Protein AF-A0A9D5JE20-F1 (afdb_monomer_lite)

Radius of gyration: 14.02 Å; chains: 1; bounding box: 31×27×41 Å

Structure (mmCIF, N/CA/C/O backbone):
data_AF-A0A9D5JE20-F1
#
_entry.id   AF-A0A9D5JE20-F1
#
loop_
_atom_site.group_PDB
_atom_site.id
_atom_site.type_symbol
_atom_site.label_atom_id
_atom_site.label_alt_id
_atom_site.label_comp_id
_atom_site.label_asym_id
_atom_site.label_entity_id
_atom_site.label_seq_id
_atom_site.pdbx_PDB_ins_code
_atom_site.Cartn_x
_atom_site.Cartn_y
_atom_site.Cartn_z
_atom_site.occupancy
_atom_site.B_iso_or_equiv
_atom_site.auth_seq_id
_atom_site.auth_comp_id
_atom_site.auth_asym_id
_atom_site.auth_atom_id
_atom_site.pdbx_PDB_model_num
ATOM 1 N N . MET A 1 1 ? -8.368 9.861 -10.298 1.00 52.34 1 MET A N 1
ATOM 2 C CA . MET A 1 1 ? -6.968 9.833 -9.808 1.00 52.34 1 MET A CA 1
ATOM 3 C C . MET A 1 1 ? -6.743 10.615 -8.510 1.00 52.34 1 MET A C 1
ATOM 5 O O . MET A 1 1 ? -5.840 10.242 -7.779 1.00 52.34 1 MET A O 1
ATOM 9 N N . THR A 1 2 ? -7.533 11.644 -8.174 1.00 64.75 2 THR A N 1
ATOM 10 C CA . THR A 1 2 ? -7.307 12.482 -6.972 1.00 64.75 2 THR A CA 1
ATOM 11 C C . THR A 1 2 ? -7.477 11.729 -5.647 1.00 64.75 2 THR A C 1
ATOM 13 O O . THR A 1 2 ? -6.637 11.844 -4.769 1.00 64.75 2 THR A O 1
ATOM 16 N N . ALA A 1 3 ? -8.503 10.876 -5.529 1.00 75.56 3 ALA A N 1
ATOM 17 C CA . ALA A 1 3 ? -8.819 10.198 -4.267 1.00 75.56 3 ALA A CA 1
ATOM 18 C C . ALA A 1 3 ? -7.721 9.248 -3.754 1.00 75.56 3 ALA A C 1
A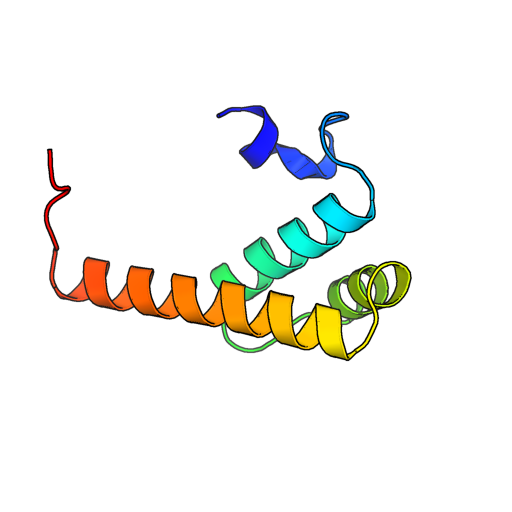TOM 20 O O . ALA A 1 3 ? -7.637 9.045 -2.551 1.00 75.56 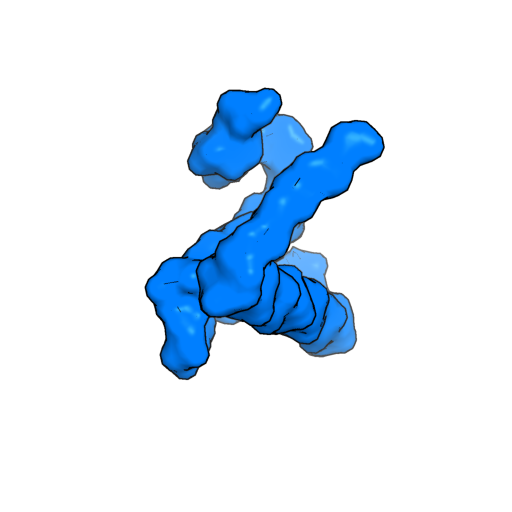3 ALA A O 1
ATOM 21 N N . LEU A 1 4 ? -6.898 8.673 -4.642 1.00 84.69 4 LEU A N 1
ATOM 22 C CA . LEU A 1 4 ? -5.815 7.763 -4.252 1.00 84.69 4 LEU A CA 1
ATOM 23 C C . LEU A 1 4 ? -4.621 8.511 -3.645 1.00 84.69 4 LEU A C 1
ATOM 25 O O . LEU A 1 4 ? -3.973 7.977 -2.759 1.00 84.69 4 LEU A O 1
ATOM 29 N N . ARG A 1 5 ? -4.336 9.744 -4.092 1.00 87.81 5 ARG A N 1
ATOM 30 C CA . ARG A 1 5 ? -3.259 10.557 -3.498 1.00 87.81 5 ARG A CA 1
ATOM 31 C C . ARG A 1 5 ? -3.585 10.946 -2.057 1.00 87.81 5 ARG A C 1
ATOM 33 O O . ARG A 1 5 ? -2.700 10.925 -1.216 1.00 87.81 5 ARG A O 1
ATOM 40 N N . ASP A 1 6 ? -4.862 11.207 -1.786 1.00 91.81 6 ASP A N 1
ATOM 41 C CA . ASP A 1 6 ? -5.367 11.621 -0.474 1.00 91.81 6 ASP A CA 1
ATOM 42 C C . ASP A 1 6 ? -6.164 10.494 0.212 1.00 91.81 6 ASP A C 1
ATOM 44 O O . ASP A 1 6 ? -7.175 10.739 0.880 1.00 91.81 6 ASP A O 1
ATOM 48 N N . TYR A 1 7 ? -5.749 9.234 0.019 1.00 93.25 7 TYR A N 1
ATOM 49 C CA . TYR A 1 7 ? -6.526 8.060 0.437 1.00 93.25 7 TYR A CA 1
ATOM 50 C C . TYR A 1 7 ? -6.884 8.069 1.929 1.00 93.25 7 TYR A C 1
ATOM 52 O O . TYR A 1 7 ? -7.992 7.668 2.283 1.00 93.25 7 TYR A O 1
ATOM 60 N N . GLY A 1 8 ? -6.005 8.588 2.794 1.00 91.44 8 GLY A N 1
ATOM 61 C CA . GLY A 1 8 ? -6.245 8.672 4.237 1.00 91.44 8 GLY A CA 1
ATOM 62 C C . GLY A 1 8 ? -7.503 9.475 4.593 1.00 91.44 8 GLY A C 1
ATOM 63 O O . GLY A 1 8 ? -8.313 9.034 5.413 1.00 91.44 8 GLY A O 1
ATOM 64 N N . ALA A 1 9 ? -7.729 10.602 3.914 1.00 93.19 9 ALA A N 1
ATOM 65 C CA . ALA A 1 9 ? -8.898 11.463 4.120 1.00 93.19 9 ALA A CA 1
ATOM 66 C C . ALA A 1 9 ? -10.104 11.070 3.247 1.00 93.19 9 ALA A C 1
ATOM 68 O O . ALA A 1 9 ? -11.235 11.471 3.520 1.00 93.19 9 ALA A O 1
ATOM 69 N N . SER A 1 10 ? -9.886 10.281 2.195 1.00 95.00 10 SER A N 1
ATOM 70 C CA . SER A 1 10 ? -10.938 9.883 1.262 1.00 95.00 10 SER A CA 1
ATOM 71 C C . S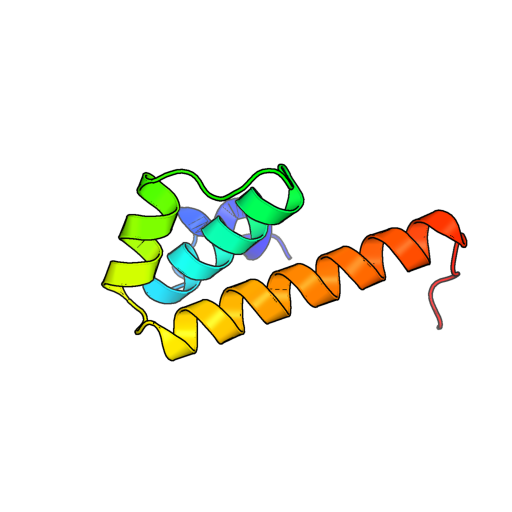ER A 1 10 ? -11.983 8.974 1.935 1.00 95.00 10 SER A C 1
ATOM 73 O O . SER A 1 10 ? -11.619 7.990 2.586 1.00 95.00 10 SER A O 1
ATOM 75 N N . PRO A 1 11 ? -13.290 9.234 1.741 1.00 94.56 11 PRO A N 1
ATOM 76 C CA . PRO A 1 11 ? -14.357 8.345 2.202 1.00 94.56 11 PRO A CA 1
ATOM 77 C C . PRO A 1 11 ? -14.564 7.137 1.276 1.00 94.56 11 PRO A C 1
ATOM 79 O O . PRO A 1 11 ? -15.380 6.275 1.575 1.00 94.56 11 PRO A O 1
ATOM 82 N N . ARG A 1 12 ? -13.866 7.078 0.130 1.00 95.25 12 ARG A N 1
ATOM 83 C CA . ARG A 1 12 ? -13.990 5.970 -0.834 1.00 95.25 12 ARG A CA 1
ATOM 84 C C . ARG A 1 12 ? -13.285 4.692 -0.396 1.00 95.25 12 ARG A C 1
ATOM 86 O O . ARG A 1 12 ? -13.508 3.669 -1.026 1.00 95.25 12 ARG A O 1
ATOM 93 N N . PHE A 1 13 ? -12.429 4.785 0.617 1.00 96.88 13 PHE A N 1
ATOM 94 C CA . PHE A 1 13 ? -11.692 3.655 1.156 1.00 96.88 13 PHE A CA 1
ATOM 95 C C . PHE A 1 13 ? -12.162 3.377 2.577 1.00 96.88 13 PHE A C 1
ATOM 97 O O . PHE A 1 13 ? -12.323 4.303 3.379 1.00 96.88 13 PHE A O 1
ATOM 104 N N . ASN A 1 14 ? -12.363 2.107 2.889 1.00 97.69 14 ASN A N 1
ATOM 105 C CA . ASN A 1 14 ? -12.601 1.647 4.246 1.00 97.69 14 ASN A CA 1
ATOM 106 C C . ASN A 1 14 ? -11.281 1.595 5.048 1.00 97.69 14 ASN A C 1
ATOM 108 O O . ASN A 1 14 ? -10.203 1.906 4.537 1.00 97.69 14 ASN A O 1
ATOM 112 N N . ALA A 1 15 ? -11.361 1.246 6.334 1.00 97.94 15 ALA A N 1
ATOM 113 C CA . ALA A 1 15 ? -10.192 1.229 7.215 1.00 97.94 15 ALA A CA 1
ATOM 114 C C . ALA A 1 15 ? -9.128 0.195 6.790 1.00 97.94 15 ALA A C 1
ATOM 116 O O . ALA A 1 15 ? -7.943 0.521 6.774 1.00 97.94 15 ALA A O 1
ATOM 117 N N . ALA A 1 16 ? -9.552 -0.996 6.358 1.00 98.25 16 ALA A N 1
ATOM 118 C CA . ALA A 1 16 ? -8.658 -2.051 5.886 1.00 98.25 16 ALA A CA 1
ATOM 119 C C . ALA A 1 16 ? -7.910 -1.632 4.609 1.00 98.25 16 ALA A C 1
ATOM 121 O O . ALA A 1 16 ? -6.690 -1.752 4.521 1.00 98.25 16 ALA A O 1
ATOM 122 N N . GLU A 1 17 ? -8.618 -1.040 3.645 1.00 98.06 17 GLU A N 1
ATOM 123 C CA . GLU A 1 17 ? -8.020 -0.509 2.416 1.00 98.06 17 GLU A CA 1
ATOM 124 C C . GLU A 1 17 ? -7.009 0.604 2.717 1.00 98.06 17 GLU A C 1
ATOM 126 O O . GLU A 1 17 ? -5.932 0.642 2.126 1.00 98.06 17 GLU A O 1
ATOM 131 N N . LYS A 1 18 ? -7.311 1.493 3.672 1.00 98.06 18 LYS A N 1
ATOM 132 C CA . LYS A 1 18 ? -6.372 2.539 4.104 1.00 98.06 18 LYS A CA 1
ATOM 133 C C . LYS A 1 18 ? -5.122 1.961 4.765 1.00 98.06 18 LYS A C 1
ATOM 135 O O . LYS A 1 18 ? -4.037 2.477 4.506 1.00 98.06 18 LYS A O 1
ATOM 140 N N . ALA A 1 19 ? -5.248 0.902 5.564 1.00 98.25 19 ALA A N 1
ATOM 141 C CA . ALA A 1 19 ? -4.101 0.218 6.160 1.00 98.25 19 ALA A CA 1
ATOM 142 C C . ALA A 1 19 ? -3.198 -0.412 5.084 1.00 98.25 19 ALA A C 1
ATOM 144 O O . ALA A 1 19 ? -1.985 -0.194 5.090 1.00 98.25 19 ALA A O 1
ATOM 145 N N . ALA A 1 20 ? -3.784 -1.103 4.100 1.00 98.25 20 ALA A N 1
ATOM 146 C CA . ALA A 1 20 ? -3.037 -1.677 2.979 1.00 98.25 20 ALA A CA 1
ATOM 147 C C . ALA A 1 20 ? -2.347 -0.597 2.118 1.00 98.25 20 ALA A C 1
ATOM 149 O O . ALA A 1 20 ? -1.179 -0.739 1.753 1.00 98.25 20 ALA A O 1
ATOM 150 N N . LEU A 1 21 ? -3.034 0.516 1.836 1.00 97.75 21 LEU A N 1
ATOM 151 C CA . LEU A 1 21 ? -2.464 1.658 1.110 1.00 97.75 21 LEU A CA 1
ATOM 152 C C . LEU A 1 21 ? -1.328 2.337 1.887 1.00 97.75 21 LEU A C 1
ATOM 154 O O . LEU A 1 21 ? -0.325 2.718 1.284 1.00 97.75 21 LEU A O 1
ATOM 158 N N . SER A 1 22 ? -1.449 2.438 3.213 1.00 97.00 22 SER A N 1
ATOM 159 C CA . SER A 1 22 ? -0.383 2.955 4.075 1.00 97.00 22 SER A CA 1
ATOM 160 C C . SER A 1 22 ? 0.859 2.067 4.034 1.00 97.00 22 SER A C 1
ATOM 162 O O . SER A 1 22 ? 1.962 2.576 3.838 1.00 97.00 22 SER A O 1
ATOM 164 N N . ALA A 1 23 ? 0.690 0.744 4.098 1.00 97.69 23 ALA A N 1
ATOM 165 C CA . ALA A 1 23 ? 1.792 -0.200 3.930 1.00 97.69 23 ALA A CA 1
ATOM 166 C C . ALA A 1 23 ? 2.459 -0.083 2.552 1.00 97.69 23 ALA A C 1
ATOM 168 O O . ALA A 1 23 ? 3.690 -0.034 2.462 1.00 97.69 23 ALA A O 1
ATOM 169 N N . ALA A 1 24 ? 1.659 0.031 1.486 1.00 97.38 24 ALA A N 1
ATOM 170 C CA . ALA A 1 24 ? 2.158 0.222 0.129 1.00 97.38 24 ALA A CA 1
ATOM 171 C C . ALA A 1 24 ? 2.982 1.510 -0.003 1.00 97.38 24 ALA A C 1
ATOM 173 O O . ALA A 1 24 ? 4.074 1.490 -0.576 1.00 97.38 24 ALA A O 1
ATOM 174 N N . GLU A 1 25 ? 2.504 2.623 0.556 1.00 95.94 25 GLU A N 1
ATOM 175 C CA . GLU A 1 25 ? 3.238 3.886 0.561 1.00 95.94 25 GLU A CA 1
ATOM 176 C C . GLU A 1 25 ? 4.549 3.782 1.353 1.00 95.94 25 GLU A C 1
ATOM 178 O O . GLU A 1 25 ? 5.603 4.165 0.836 1.00 95.94 25 GLU A O 1
ATOM 183 N N . SER A 1 26 ? 4.510 3.227 2.568 1.00 96.31 26 SER A N 1
ATOM 184 C CA . SER A 1 26 ? 5.691 3.072 3.421 1.00 96.31 26 SER A CA 1
ATOM 185 C C . SER A 1 26 ? 6.774 2.222 2.758 1.00 96.31 26 SER A C 1
ATOM 187 O O . SER A 1 26 ? 7.889 2.708 2.599 1.00 96.31 26 SER A O 1
ATOM 189 N N . MET A 1 27 ? 6.448 1.014 2.281 1.00 96.56 27 MET A N 1
ATOM 190 C CA . MET A 1 27 ? 7.421 0.117 1.630 1.00 96.56 27 MET A CA 1
ATOM 191 C C . MET A 1 27 ? 7.985 0.669 0.315 1.00 96.56 27 MET A C 1
ATOM 193 O O . MET A 1 27 ? 9.054 0.260 -0.142 1.00 96.56 27 MET A O 1
ATOM 197 N N . THR A 1 28 ? 7.241 1.553 -0.351 1.00 95.75 28 THR A N 1
ATOM 198 C CA . THR A 1 28 ? 7.691 2.178 -1.601 1.00 95.75 28 THR A CA 1
ATOM 199 C C . THR A 1 28 ? 8.662 3.323 -1.332 1.00 95.75 28 THR A C 1
ATOM 201 O O . THR A 1 28 ? 9.610 3.513 -2.095 1.00 95.75 28 THR A O 1
ATOM 204 N N . ARG A 1 29 ? 8.451 4.078 -0.247 1.00 94.56 29 ARG A N 1
ATOM 205 C CA . ARG A 1 29 ? 9.332 5.180 0.167 1.00 94.56 29 ARG A CA 1
ATOM 206 C C . ARG A 1 29 ? 10.574 4.692 0.908 1.00 94.56 29 ARG A C 1
ATOM 208 O O . ARG A 1 29 ? 11.631 5.294 0.748 1.00 94.56 29 ARG A O 1
ATOM 215 N N . ASP A 1 30 ? 10.445 3.622 1.685 1.00 94.12 30 ASP A N 1
ATOM 216 C CA . ASP A 1 30 ? 11.513 3.043 2.492 1.00 94.12 30 ASP A CA 1
ATOM 217 C C . ASP A 1 30 ? 11.537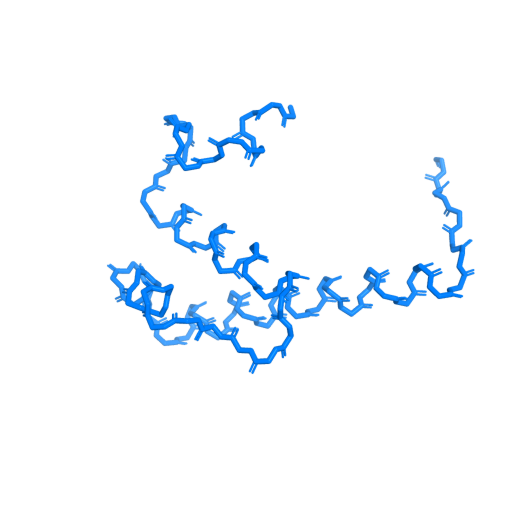 1.516 2.342 1.00 94.12 30 ASP A C 1
ATOM 219 O O . ASP A 1 30 ? 10.572 0.818 2.645 1.00 94.12 30 ASP A O 1
ATOM 223 N N . ALA A 1 31 ? 12.665 0.990 1.864 1.00 89.88 31 ALA A N 1
ATOM 224 C CA . ALA A 1 31 ? 12.859 -0.440 1.645 1.00 89.88 31 ALA A CA 1
ATOM 225 C C . ALA A 1 31 ? 13.418 -1.178 2.876 1.00 89.88 31 ALA A C 1
ATOM 227 O O . ALA A 1 31 ? 13.661 -2.381 2.793 1.00 89.88 31 ALA A O 1
ATOM 228 N N . THR A 1 32 ? 13.666 -0.484 3.992 1.00 91.62 32 THR A N 1
ATOM 229 C CA . THR A 1 32 ? 14.268 -1.083 5.195 1.00 91.62 32 THR A CA 1
ATOM 230 C C . THR A 1 32 ? 13.260 -1.818 6.079 1.00 91.62 32 THR A C 1
ATOM 232 O O . THR A 1 32 ? 13.649 -2.715 6.826 1.00 91.62 32 THR A O 1
ATOM 235 N N . GLY A 1 33 ? 11.969 -1.493 5.973 1.00 88.00 33 GLY A N 1
ATOM 236 C CA . GLY A 1 33 ? 10.904 -2.165 6.709 1.00 88.00 33 GLY A CA 1
ATOM 237 C C . GLY A 1 33 ? 9.673 -1.288 6.921 1.00 88.00 33 GLY A C 1
ATOM 238 O O . GLY A 1 33 ? 9.592 -0.159 6.445 1.00 88.00 33 GLY A O 1
ATOM 239 N N . LEU A 1 34 ? 8.698 -1.829 7.652 1.00 93.69 34 LEU A N 1
ATOM 240 C CA . LEU A 1 34 ? 7.494 -1.111 8.069 1.00 93.69 34 LEU A CA 1
ATOM 241 C C . LEU A 1 34 ? 7.628 -0.639 9.519 1.00 93.69 34 LEU A C 1
ATOM 243 O O . LEU A 1 34 ? 8.061 -1.396 10.388 1.00 93.69 34 LEU A O 1
ATOM 247 N N . ALA A 1 35 ? 7.211 0.599 9.784 1.00 93.25 35 ALA A N 1
ATOM 248 C CA . ALA A 1 35 ? 7.130 1.124 11.142 1.00 93.25 35 ALA A CA 1
ATOM 249 C C . ALA A 1 35 ? 6.004 0.435 11.937 1.00 93.25 35 ALA A C 1
ATOM 251 O O . ALA A 1 35 ? 4.974 0.061 11.374 1.00 93.25 35 ALA A O 1
ATOM 252 N N . GLU A 1 36 ? 6.163 0.337 13.259 1.00 96.00 36 GLU A N 1
ATOM 253 C CA . GLU A 1 36 ? 5.205 -0.348 14.145 1.00 96.00 36 GLU A CA 1
ATOM 254 C C . GLU A 1 36 ? 3.741 0.118 13.998 1.00 96.00 36 GLU A C 1
ATOM 256 O O . GLU A 1 36 ? 2.853 -0.733 13.983 1.00 96.00 36 GLU A O 1
ATOM 261 N N . PRO A 1 37 ? 3.431 1.421 13.818 1.00 96.50 37 PRO A N 1
ATOM 262 C CA . PRO A 1 37 ? 2.051 1.848 13.591 1.00 96.50 37 PRO A CA 1
ATOM 263 C C . PRO A 1 37 ? 1.412 1.210 12.351 1.00 96.50 37 PRO A C 1
ATOM 265 O O . PRO A 1 37 ? 0.242 0.851 12.399 1.00 96.50 37 PRO A O 1
ATOM 268 N N . VAL A 1 38 ? 2.181 1.010 11.275 1.00 97.06 38 VAL A N 1
ATOM 269 C CA . VAL A 1 38 ? 1.688 0.385 10.038 1.00 97.06 38 VAL A CA 1
ATOM 270 C C . VAL A 1 38 ? 1.436 -1.105 10.257 1.00 97.06 38 VAL A C 1
ATOM 272 O O . VAL A 1 38 ? 0.408 -1.627 9.832 1.00 97.06 38 VAL A O 1
ATOM 275 N N . TRP A 1 39 ? 2.330 -1.786 10.983 1.00 97.19 39 TRP A N 1
ATOM 276 C CA . TRP A 1 39 ? 2.129 -3.184 11.378 1.00 97.19 39 TRP A CA 1
ATOM 277 C C . TRP A 1 39 ? 0.880 -3.377 12.231 1.00 97.19 39 TRP A C 1
ATOM 279 O O . TRP A 1 39 ? 0.111 -4.309 11.999 1.00 97.19 39 TRP A O 1
ATOM 289 N N . ARG A 1 40 ? 0.670 -2.499 13.214 1.00 97.94 40 ARG A N 1
ATOM 290 C CA . ARG A 1 40 ? -0.519 -2.528 14.065 1.00 97.94 40 ARG A CA 1
ATOM 291 C C . ARG A 1 40 ? -1.793 -2.348 13.242 1.00 97.94 40 ARG A C 1
ATOM 293 O O . ARG A 1 40 ? -2.745 -3.093 13.449 1.00 97.94 40 ARG A O 1
ATOM 300 N N . ASP A 1 41 ? -1.807 -1.387 12.324 1.00 97.75 41 ASP A N 1
ATOM 301 C CA . ASP A 1 41 ? -2.995 -1.086 11.526 1.00 97.75 41 ASP A CA 1
ATOM 302 C C . ASP A 1 41 ? -3.301 -2.222 10.527 1.00 97.75 41 ASP A C 1
ATOM 304 O O . ASP A 1 41 ? -4.465 -2.560 10.330 1.00 97.75 41 ASP A O 1
ATOM 308 N N . LEU A 1 42 ? -2.280 -2.890 9.971 1.00 98.38 42 LEU A N 1
ATOM 309 C CA . LEU A 1 42 ? -2.462 -4.113 9.176 1.00 98.38 42 LEU A CA 1
ATOM 310 C C . LEU A 1 42 ? -3.075 -5.251 10.005 1.00 98.38 42 LEU A C 1
ATOM 312 O O . LEU A 1 42 ? -4.106 -5.800 9.624 1.00 98.38 42 LEU A O 1
ATOM 316 N N . ARG A 1 43 ? -2.493 -5.567 11.169 1.00 98.44 43 ARG A N 1
ATOM 317 C CA . ARG A 1 43 ? -2.978 -6.642 12.061 1.00 98.44 43 ARG A CA 1
ATOM 318 C C . ARG A 1 43 ? -4.369 -6.382 12.644 1.00 98.44 43 ARG A C 1
ATOM 320 O O . ARG A 1 43 ? -5.005 -7.305 13.138 1.00 98.44 43 ARG A O 1
ATOM 327 N N . ALA A 1 44 ? -4.845 -5.137 12.618 1.00 98.50 44 ALA A N 1
ATOM 328 C CA . ALA A 1 44 ? -6.206 -4.799 13.028 1.00 98.50 44 ALA A CA 1
ATOM 329 C C . ALA A 1 44 ? -7.270 -5.223 11.996 1.00 98.50 44 ALA A C 1
ATOM 331 O O . ALA A 1 44 ? -8.456 -5.259 12.330 1.00 98.50 44 ALA A O 1
ATOM 332 N N . HIS A 1 45 ? -6.865 -5.506 10.755 1.00 98.62 45 HIS A N 1
ATOM 333 C CA . HIS A 1 45 ? -7.776 -5.723 9.630 1.00 98.62 45 HIS A CA 1
ATOM 334 C C . HIS A 1 45 ? -7.531 -7.010 8.848 1.00 98.62 45 HIS A C 1
ATOM 336 O O . HIS A 1 45 ? -8.459 -7.469 8.188 1.00 98.62 45 HIS A O 1
ATOM 342 N N . PHE A 1 46 ? -6.325 -7.565 8.925 1.00 98.56 46 PHE A N 1
ATOM 343 C CA . PHE A 1 46 ? -5.887 -8.698 8.123 1.00 98.56 46 PHE A CA 1
ATOM 344 C C . PHE A 1 46 ? -5.238 -9.761 9.006 1.00 98.56 46 PHE A C 1
ATOM 346 O O . PHE A 1 46 ? -4.564 -9.431 9.989 1.00 98.56 46 PHE A O 1
ATOM 353 N N . ASP A 1 47 ? -5.423 -11.026 8.644 1.00 98.62 47 ASP A N 1
ATOM 354 C CA . ASP A 1 47 ? -4.681 -12.128 9.247 1.00 98.62 47 ASP A CA 1
ATOM 355 C C . ASP A 1 47 ? -3.240 -12.221 8.711 1.00 98.62 47 ASP A C 1
ATOM 357 O O . ASP A 1 47 ? -2.839 -11.518 7.781 1.00 98.62 47 ASP A O 1
ATOM 361 N N . ASP A 1 48 ? -2.419 -13.079 9.321 1.00 98.31 48 ASP A N 1
ATOM 362 C CA . ASP A 1 48 ? -1.007 -13.208 8.944 1.00 98.31 48 ASP A CA 1
ATOM 363 C C . ASP A 1 48 ? -0.818 -13.641 7.477 1.00 98.31 48 ASP A C 1
ATOM 365 O O . ASP A 1 48 ? 0.144 -13.215 6.835 1.00 98.31 48 ASP A O 1
ATOM 369 N N . GLY A 1 49 ? -1.721 -14.462 6.930 1.00 98.56 49 GLY A N 1
ATOM 370 C CA . GLY A 1 49 ? -1.671 -14.907 5.537 1.00 98.56 49 GLY A CA 1
ATOM 371 C C . GLY A 1 49 ? -1.993 -13.770 4.572 1.00 98.56 49 GLY A C 1
ATOM 372 O O . GLY A 1 49 ? -1.225 -13.509 3.646 1.00 98.56 49 GLY A O 1
ATOM 373 N N . GLU A 1 50 ? -3.068 -13.034 4.842 1.00 98.69 50 GLU A N 1
ATOM 374 C CA . GLU A 1 50 ? -3.457 -11.842 4.085 1.00 98.69 50 GLU A CA 1
ATOM 375 C C . GLU A 1 50 ? -2.356 -10.769 4.117 1.00 98.69 50 GLU A C 1
ATOM 377 O O . GLU A 1 50 ? -2.039 -10.155 3.095 1.00 98.69 50 GLU A O 1
ATOM 382 N N . ILE A 1 51 ? -1.703 -10.566 5.268 1.00 98.56 51 ILE A N 1
ATOM 383 C CA . ILE A 1 51 ? -0.588 -9.617 5.379 1.00 98.56 51 ILE A CA 1
ATOM 384 C C . ILE A 1 51 ? 0.606 -10.062 4.528 1.00 98.56 51 ILE A C 1
ATOM 386 O O . ILE A 1 51 ? 1.221 -9.225 3.859 1.00 98.56 51 ILE A O 1
ATOM 390 N N . VAL A 1 52 ? 0.935 -11.358 4.515 1.00 98.38 52 VAL A N 1
ATOM 391 C CA . VAL A 1 52 ? 1.985 -11.894 3.635 1.00 98.38 52 VAL A CA 1
ATOM 392 C C . VAL A 1 52 ? 1.652 -11.606 2.172 1.00 98.38 52 VAL A C 1
ATOM 394 O O . VAL A 1 52 ? 2.508 -11.094 1.448 1.00 98.38 52 VAL A O 1
ATOM 397 N N . GLU A 1 53 ? 0.415 -11.849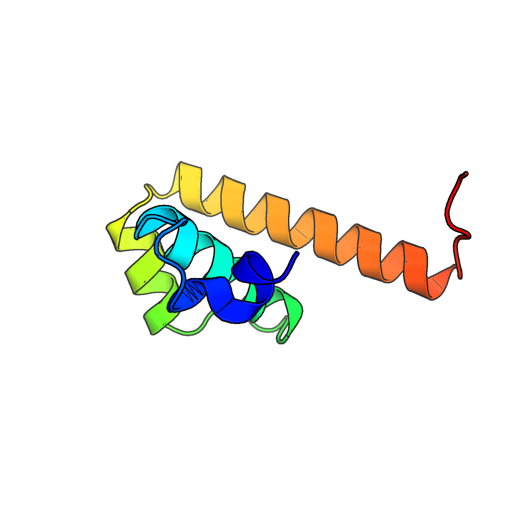 1.741 1.00 98.62 53 GLU A N 1
ATOM 398 C CA . GLU A 1 53 ? -0.019 -11.571 0.368 1.00 98.62 53 GLU A CA 1
ATOM 399 C C . GLU A 1 53 ? 0.092 -10.082 0.007 1.00 98.62 53 GLU A C 1
ATOM 401 O O . GLU A 1 53 ? 0.615 -9.739 -1.062 1.00 98.62 53 GLU A O 1
ATOM 406 N N . ILE A 1 54 ? -0.328 -9.187 0.906 1.00 98.44 54 ILE A N 1
ATOM 407 C CA . ILE A 1 54 ? -0.220 -7.731 0.732 1.00 98.44 54 ILE A CA 1
ATOM 408 C C . ILE A 1 54 ? 1.248 -7.320 0.561 1.00 98.44 54 ILE A C 1
ATOM 410 O O . ILE A 1 54 ? 1.603 -6.664 -0.424 1.00 98.44 54 ILE A O 1
ATOM 414 N N . VAL A 1 55 ? 2.122 -7.732 1.483 1.00 97.50 55 VAL A N 1
ATOM 415 C CA . VAL A 1 55 ? 3.549 -7.373 1.475 1.00 97.50 55 VAL A CA 1
ATOM 416 C C . VAL A 1 55 ? 4.255 -7.934 0.237 1.00 97.50 55 VAL A C 1
ATOM 418 O O . VAL A 1 55 ? 5.020 -7.213 -0.412 1.00 97.50 55 VAL A O 1
ATOM 421 N N . CYS A 1 56 ? 3.975 -9.183 -0.144 1.00 98.12 56 CYS A N 1
ATOM 422 C CA . CYS A 1 56 ? 4.523 -9.795 -1.354 1.00 98.12 56 CYS A CA 1
ATOM 423 C C . CYS A 1 56 ? 4.079 -9.054 -2.620 1.00 98.12 56 CYS A C 1
ATOM 425 O O . CYS A 1 56 ? 4.906 -8.783 -3.493 1.00 98.12 56 CYS A O 1
ATOM 427 N N . THR A 1 57 ? 2.803 -8.676 -2.704 1.00 98.44 57 THR A N 1
ATOM 428 C CA . THR A 1 57 ? 2.259 -7.929 -3.845 1.00 98.44 57 THR A CA 1
ATOM 429 C C . THR A 1 57 ? 2.933 -6.565 -3.981 1.00 98.44 57 THR A C 1
ATOM 431 O O . THR A 1 57 ? 3.414 -6.215 -5.061 1.00 98.44 57 THR A O 1
ATOM 434 N N . ILE A 1 58 ? 3.049 -5.813 -2.881 1.00 98.06 58 ILE A N 1
ATOM 435 C CA . ILE A 1 58 ? 3.749 -4.521 -2.861 1.00 98.06 58 ILE A CA 1
ATOM 436 C C . ILE A 1 58 ? 5.209 -4.697 -3.301 1.00 98.06 58 ILE A C 1
ATOM 438 O O . ILE A 1 58 ? 5.703 -3.953 -4.153 1.00 98.06 58 ILE A O 1
ATOM 442 N N . GLY A 1 59 ? 5.897 -5.704 -2.756 1.00 97.75 59 GLY A N 1
ATOM 443 C CA . GLY A 1 59 ? 7.280 -6.026 -3.105 1.00 97.75 59 GLY A CA 1
ATOM 444 C C . GLY A 1 59 ? 7.466 -6.324 -4.595 1.00 97.75 59 GLY A C 1
ATOM 445 O O . GLY A 1 59 ? 8.382 -5.782 -5.218 1.00 97.75 59 GLY A O 1
ATOM 446 N N . LEU A 1 60 ? 6.570 -7.121 -5.182 1.00 98.38 60 LEU A N 1
ATOM 447 C CA . LEU A 1 60 ? 6.593 -7.483 -6.599 1.00 98.38 60 LEU A CA 1
ATOM 448 C C . LEU A 1 60 ? 6.454 -6.256 -7.511 1.00 98.38 60 LEU A C 1
ATOM 450 O O . LEU A 1 60 ? 7.244 -6.081 -8.441 1.00 98.38 60 LEU A O 1
ATOM 454 N N . PHE A 1 61 ? 5.506 -5.360 -7.229 1.00 97.94 61 PHE A N 1
ATOM 455 C CA . PHE A 1 61 ? 5.359 -4.130 -8.015 1.00 97.94 61 PHE A CA 1
ATOM 456 C C . PHE A 1 61 ? 6.535 -3.173 -7.823 1.00 97.94 61 PHE A C 1
ATOM 458 O O . PHE A 1 61 ? 6.998 -2.558 -8.784 1.00 97.94 61 PHE A O 1
ATOM 465 N N . ASN A 1 62 ? 7.090 -3.098 -6.616 1.00 97.56 62 ASN A N 1
ATOM 466 C CA . ASN A 1 62 ? 8.298 -2.325 -6.358 1.00 97.56 62 ASN A CA 1
ATOM 467 C C . ASN A 1 62 ? 9.526 -2.887 -7.097 1.00 97.56 62 ASN A C 1
ATOM 469 O O . ASN A 1 62 ? 10.397 -2.116 -7.505 1.00 97.56 62 ASN A O 1
ATOM 473 N N . TYR A 1 63 ? 9.608 -4.202 -7.310 1.00 97.44 63 TYR A N 1
ATOM 474 C CA . TYR A 1 63 ? 10.609 -4.812 -8.189 1.00 97.44 63 TYR A CA 1
ATOM 475 C C . TYR A 1 63 ? 10.396 -4.394 -9.650 1.00 97.44 63 TYR A C 1
ATOM 477 O O . TYR A 1 63 ? 11.317 -3.842 -10.257 1.00 97.44 63 TYR A O 1
ATOM 485 N N . PHE A 1 64 ? 9.184 -4.568 -10.191 1.00 97.00 64 PHE A N 1
ATOM 486 C CA . PHE A 1 64 ? 8.886 -4.192 -11.578 1.00 97.00 64 PHE A CA 1
ATOM 487 C C . PHE A 1 64 ? 9.151 -2.713 -11.851 1.00 97.00 64 PHE A C 1
ATOM 489 O O . PHE A 1 64 ? 9.785 -2.386 -12.851 1.00 97.00 64 PHE A O 1
ATOM 496 N N . ASN A 1 65 ? 8.757 -1.822 -10.938 1.00 95.12 65 ASN A N 1
ATOM 497 C CA . ASN A 1 65 ? 9.020 -0.390 -11.062 1.00 95.12 65 ASN A CA 1
ATOM 498 C C . ASN A 1 65 ? 10.523 -0.096 -11.179 1.00 95.12 65 ASN A C 1
ATOM 500 O O . ASN A 1 65 ? 10.934 0.698 -12.021 1.00 95.12 65 ASN A O 1
ATOM 504 N N . ARG A 1 66 ? 11.365 -0.754 -10.371 1.00 96.06 66 ARG A N 1
ATOM 505 C CA . ARG A 1 66 ? 12.823 -0.556 -10.418 1.00 96.06 66 ARG A CA 1
ATOM 506 C C . ARG A 1 66 ? 13.436 -1.094 -11.705 1.00 96.06 66 ARG A C 1
ATOM 508 O O . ARG A 1 66 ? 14.266 -0.407 -12.290 1.00 96.06 66 ARG A O 1
ATOM 515 N N . VAL A 1 67 ? 13.013 -2.275 -12.158 1.00 97.62 67 VAL A N 1
ATOM 516 C CA . VAL A 1 67 ? 13.484 -2.865 -13.421 1.00 97.62 67 VAL A CA 1
ATOM 517 C C . VAL A 1 67 ? 13.081 -1.994 -14.609 1.00 97.62 67 VAL A C 1
ATOM 519 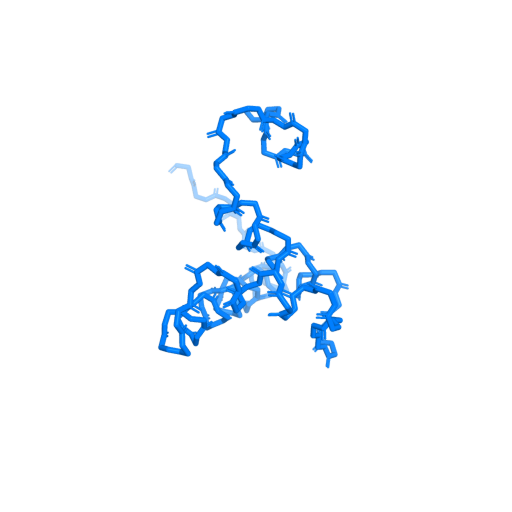O O . VAL A 1 67 ? 13.938 -1.628 -15.410 1.00 97.62 67 VAL A O 1
ATOM 522 N N . ASN A 1 68 ? 11.811 -1.595 -14.687 1.00 96.44 68 ASN A N 1
ATOM 523 C CA . ASN A 1 68 ? 11.308 -0.747 -15.766 1.00 96.44 68 ASN A CA 1
ATOM 524 C C . ASN A 1 68 ? 12.036 0.599 -15.816 1.00 96.44 68 ASN A C 1
ATOM 526 O O . ASN A 1 68 ? 12.430 1.040 -16.894 1.00 96.44 68 ASN A O 1
ATOM 530 N N . ASN A 1 69 ? 12.274 1.220 -14.656 1.00 95.50 69 ASN A N 1
ATOM 531 C CA . ASN A 1 69 ? 13.027 2.469 -14.575 1.00 95.50 69 ASN A CA 1
ATOM 532 C C . ASN A 1 69 ? 14.494 2.290 -14.993 1.00 95.50 69 ASN A C 1
ATOM 534 O O . ASN A 1 69 ? 15.017 3.120 -15.732 1.00 95.50 69 ASN A O 1
ATOM 538 N N . ALA A 1 70 ? 15.155 1.217 -14.545 1.00 97.56 70 ALA A N 1
ATOM 539 C CA . ALA A 1 70 ? 16.556 0.949 -14.870 1.00 97.56 70 ALA A CA 1
ATOM 540 C C . ALA A 1 70 ? 16.773 0.682 -16.367 1.00 97.56 70 ALA A C 1
ATOM 542 O O . ALA A 1 70 ? 17.793 1.083 -16.920 1.00 97.56 70 ALA A O 1
ATOM 543 N N . LEU A 1 71 ? 15.809 0.030 -17.018 1.00 97.81 71 LEU A N 1
ATOM 544 C CA . LEU A 1 71 ? 15.847 -0.279 -18.448 1.00 97.81 71 LEU A CA 1
ATOM 545 C C . LEU A 1 71 ? 15.229 0.818 -19.331 1.00 97.81 71 LEU A C 1
ATOM 547 O O . LEU A 1 71 ? 15.235 0.673 -20.548 1.00 97.81 71 LEU A O 1
ATOM 551 N N . GLN A 1 72 ? 14.691 1.889 -18.734 1.00 96.31 72 GLN A N 1
ATOM 552 C CA . GLN A 1 72 ? 13.962 2.958 -19.430 1.00 96.31 72 GLN A CA 1
ATOM 553 C C . GLN A 1 72 ? 12.872 2.422 -20.374 1.00 96.31 72 GLN A C 1
ATOM 555 O O . GLN A 1 72 ? 12.740 2.867 -21.512 1.00 96.31 72 GLN A O 1
ATOM 560 N N . ILE A 1 73 ? 12.099 1.442 -19.895 1.00 95.56 73 ILE A N 1
ATOM 561 C CA . ILE A 1 73 ? 11.046 0.797 -20.685 1.00 95.56 73 ILE A CA 1
ATOM 562 C C . ILE A 1 73 ? 9.998 1.833 -21.108 1.00 95.56 73 ILE A C 1
ATOM 564 O O . ILE A 1 73 ? 9.428 2.536 -20.271 1.00 95.56 73 ILE A O 1
ATOM 568 N N . GLU A 1 74 ? 9.724 1.908 -22.411 1.00 93.00 74 GLU A N 1
ATOM 569 C CA . GLU A 1 74 ? 8.683 2.778 -22.955 1.00 93.00 74 GLU A CA 1
ATOM 570 C C . GLU A 1 74 ? 7.279 2.256 -22.623 1.00 93.00 74 GLU A C 1
ATOM 572 O O . GLU A 1 74 ? 7.020 1.051 -22.590 1.00 93.00 74 GLU A O 1
ATOM 577 N N . ILE A 1 75 ? 6.341 3.183 -22.416 1.00 88.62 75 ILE A N 1
ATOM 578 C CA . ILE A 1 75 ? 4.933 2.841 -22.204 1.00 88.62 75 ILE A CA 1
ATOM 579 C C . ILE A 1 75 ? 4.375 2.278 -23.511 1.00 88.62 75 ILE A C 1
ATOM 581 O O . ILE A 1 75 ? 4.304 2.980 -24.522 1.00 88.62 75 ILE A O 1
ATOM 585 N N . THR A 1 76 ? 3.955 1.015 -23.477 1.00 84.06 76 THR A N 1
ATOM 586 C CA . THR A 1 76 ? 3.252 0.394 -24.600 1.00 84.06 76 THR A CA 1
ATOM 587 C C . THR A 1 76 ? 1.922 1.113 -24.828 1.00 84.06 76 THR A C 1
ATOM 589 O O . THR A 1 76 ? 1.187 1.378 -23.876 1.00 84.06 76 THR A O 1
ATOM 592 N N . ARG A 1 77 ? 1.655 1.472 -26.086 1.00 70.19 77 ARG A N 1
ATOM 593 C CA . ARG A 1 77 ? 0.421 2.144 -26.512 1.00 70.19 77 ARG A CA 1
ATOM 594 C C . ARG A 1 77 ? -0.722 1.166 -26.725 1.00 70.19 77 ARG A C 1
ATOM 596 O O . ARG A 1 77 ? -0.435 0.035 -27.172 1.00 70.19 77 ARG A O 1
#

Secondary structure (DSSP, 8-state):
-HHHHTTTT-TTS-HHHHHHHHHHHHHHH-SS---HHHHHHHHTT--HHHHHHHHHHHHHHHHHHHHHHHTTPPPP-

pLDDT: mean 94.39, std 7.68, range [52.34, 98.69]

Sequence (77 aa):
MTALRDYGASPRFNAAEKAALSAAESMTRDATGLAEPVWRDLRAHFDDGEIVEIVCTIGLFNYFNRVNNALQIEITR

Foldseek 3Di:
DVCLVVVVPHPVDDQQRVLLSVLLVCCLVDVPDDDPVSVVSNVVRDDPVVVVVSNVVSVVVSVVVVVCVVVVPDDDD